Protein AF-A0A518H353-F1 (afdb_monomer_lite)

Organism: NCBI:txid2527974

Rad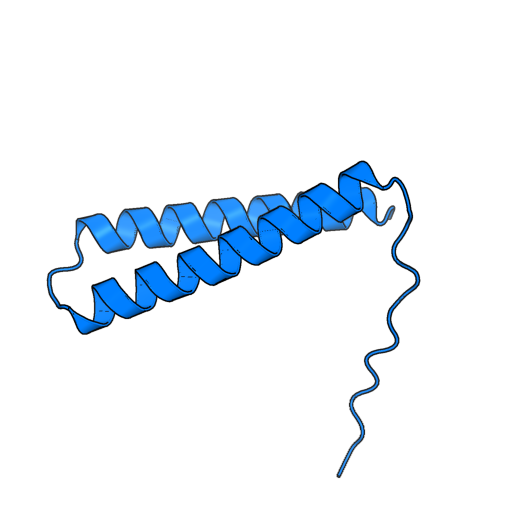ius of gyration: 15.74 Å; chains: 1; bounding box: 30×38×42 Å

Secondary structure (DSSP, 8-state):
--HHHHHHHHHHHHHHHHHHHHHHHTT--SHHHHHHHHHHHHHHHHHHHHHHHHHHTT---------PPP-

Structure (mmCIF, N/CA/C/O backbone):
data_AF-A0A518H353-F1
#
_entry.id   AF-A0A518H353-F1
#
loop_
_atom_site.group_PDB
_atom_site.id
_atom_site.type_symbol
_atom_site.label_atom_id
_atom_site.label_alt_id
_atom_site.label_comp_id
_atom_site.label_asym_id
_atom_site.label_entity_id
_atom_site.label_seq_id
_atom_site.pdbx_PDB_ins_code
_atom_site.Cartn_x
_atom_site.Cartn_y
_atom_site.Cartn_z
_atom_site.occupancy
_atom_site.B_iso_or_equiv
_atom_site.auth_seq_id
_atom_site.auth_comp_id
_atom_site.auth_asym_id
_atom_site.auth_atom_id
_atom_site.pdbx_PDB_model_num
ATOM 1 N N . MET A 1 1 ? -2.138 -5.094 25.751 1.00 50.00 1 MET A N 1
ATOM 2 C CA . MET A 1 1 ? -2.156 -3.976 24.781 1.00 50.00 1 MET A CA 1
ATOM 3 C C . MET A 1 1 ? -3.383 -4.146 23.902 1.00 50.00 1 MET A C 1
ATOM 5 O O . MET A 1 1 ? -3.678 -5.274 23.542 1.00 50.00 1 MET A O 1
ATOM 9 N N . SER A 1 2 ? -4.151 -3.081 23.665 1.00 66.94 2 SER A N 1
ATOM 10 C CA . SER A 1 2 ? -5.448 -3.152 22.969 1.00 66.94 2 SER A CA 1
ATOM 11 C C . SER A 1 2 ? -5.270 -3.542 21.497 1.00 66.94 2 SER A C 1
ATOM 13 O O . SER A 1 2 ? -4.375 -3.012 20.840 1.00 66.94 2 SER A O 1
ATOM 15 N N . ASP A 1 3 ? -6.144 -4.401 20.965 1.00 81.69 3 ASP A N 1
ATOM 16 C CA . ASP A 1 3 ? -6.137 -4.846 19.559 1.00 81.69 3 ASP A CA 1
ATOM 17 C C . ASP A 1 3 ? -6.067 -3.692 18.555 1.00 81.69 3 ASP A C 1
ATOM 19 O O . ASP A 1 3 ? -5.484 -3.812 17.479 1.00 81.69 3 ASP A O 1
ATOM 23 N N . ARG A 1 4 ? -6.621 -2.537 18.931 1.00 88.69 4 ARG A N 1
ATOM 24 C CA . ARG A 1 4 ? -6.562 -1.308 18.142 1.00 88.69 4 ARG A CA 1
ATOM 25 C C . ARG A 1 4 ? -5.129 -0.806 17.943 1.00 88.69 4 ARG A C 1
ATOM 27 O O . ARG A 1 4 ? -4.810 -0.366 16.847 1.00 88.69 4 ARG A O 1
ATOM 34 N N . HIS A 1 5 ? -4.273 -0.865 18.965 1.00 90.25 5 HIS A N 1
ATOM 35 C CA . HIS A 1 5 ? -2.875 -0.435 18.844 1.00 90.25 5 HIS A CA 1
ATOM 36 C C . HIS A 1 5 ? -2.105 -1.339 17.878 1.00 90.25 5 HIS A C 1
ATOM 38 O O . HIS A 1 5 ? -1.460 -0.837 16.965 1.00 90.25 5 HIS A O 1
ATOM 44 N N . ASN A 1 6 ? -2.269 -2.658 18.010 1.00 90.75 6 ASN A N 1
ATOM 45 C CA . ASN A 1 6 ? -1.661 -3.626 17.094 1.00 90.75 6 ASN A CA 1
ATOM 46 C C . ASN A 1 6 ? -2.176 -3.447 15.657 1.00 90.75 6 ASN A C 1
ATOM 48 O O . ASN A 1 6 ? -1.399 -3.503 14.712 1.00 90.75 6 ASN A O 1
ATOM 52 N N . THR A 1 7 ? -3.473 -3.164 15.492 1.00 91.62 7 THR A N 1
ATOM 53 C CA . THR A 1 7 ? -4.071 -2.889 14.174 1.00 91.62 7 THR A CA 1
ATOM 54 C C . THR A 1 7 ? -3.480 -1.630 13.534 1.00 91.62 7 THR A C 1
ATOM 56 O O . THR A 1 7 ? -3.212 -1.623 12.338 1.00 91.62 7 THR A O 1
ATOM 59 N N . LEU A 1 8 ? -3.244 -0.571 14.317 1.00 94.56 8 LEU A N 1
ATOM 60 C CA . LEU A 1 8 ? -2.619 0.660 13.824 1.00 94.56 8 LEU A CA 1
ATOM 61 C C . LEU A 1 8 ? -1.136 0.472 13.485 1.00 94.56 8 LEU A C 1
ATOM 63 O O . LEU A 1 8 ? -0.677 1.046 12.502 1.00 94.56 8 LEU A O 1
ATOM 67 N N . LEU A 1 9 ? -0.400 -0.326 14.266 1.00 95.88 9 LEU A N 1
ATOM 68 C CA . LEU A 1 9 ? 0.990 -0.670 13.952 1.00 95.88 9 LEU A CA 1
ATOM 69 C C . LEU A 1 9 ? 1.077 -1.437 12.633 1.00 95.88 9 LEU A C 1
ATOM 71 O O . LEU A 1 9 ? 1.814 -1.024 11.748 1.00 95.88 9 LEU A O 1
ATOM 75 N N . TRP A 1 10 ? 0.246 -2.464 12.450 1.00 94.00 10 TRP A N 1
ATOM 76 C CA . TRP A 1 10 ? 0.232 -3.209 11.192 1.00 94.00 10 TRP A CA 1
ATOM 77 C C . TRP A 1 10 ? -0.172 -2.325 10.002 1.00 94.00 10 TRP A C 1
ATOM 79 O O . TRP A 1 10 ? 0.440 -2.392 8.942 1.00 94.00 10 TRP A O 1
ATOM 89 N N . MET A 1 11 ? -1.144 -1.425 10.185 1.00 95.81 11 MET A N 1
ATOM 90 C CA . MET A 1 11 ? -1.524 -0.478 9.133 1.00 95.81 11 MET A CA 1
ATOM 91 C C . MET A 1 11 ? -0.365 0.453 8.750 1.00 95.81 11 MET A C 1
ATOM 93 O O . MET A 1 11 ? -0.177 0.737 7.571 1.00 95.81 11 MET A O 1
ATOM 97 N N . LYS A 1 12 ? 0.424 0.914 9.729 1.00 96.69 12 LYS A N 1
ATOM 98 C CA . LYS A 1 12 ? 1.631 1.707 9.472 1.00 96.69 12 LYS A CA 1
ATOM 99 C C . LYS A 1 12 ? 2.651 0.900 8.664 1.00 96.69 12 LYS A C 1
ATOM 101 O O . LYS A 1 12 ? 3.164 1.419 7.679 1.00 96.69 12 LYS A O 1
ATOM 106 N N . ASP A 1 13 ? 2.917 -0.340 9.064 1.00 96.94 13 ASP A N 1
ATOM 107 C CA . ASP A 1 13 ? 3.911 -1.192 8.404 1.00 96.94 13 ASP A CA 1
ATOM 108 C C . ASP A 1 13 ? 3.513 -1.506 6.950 1.00 96.94 13 ASP A C 1
ATOM 110 O O . ASP A 1 13 ? 4.357 -1.450 6.060 1.00 96.94 13 ASP A O 1
ATOM 114 N N . LEU A 1 14 ? 2.218 -1.717 6.679 1.00 96.69 14 LEU A N 1
ATOM 115 C CA . LEU A 1 14 ? 1.690 -1.885 5.317 1.00 96.69 14 LEU A CA 1
ATOM 116 C C . LEU A 1 14 ? 1.864 -0.638 4.448 1.00 96.69 14 LEU A C 1
ATOM 118 O O . LEU A 1 14 ? 2.233 -0.737 3.281 1.00 96.69 14 LEU A O 1
ATOM 122 N N . ILE A 1 15 ? 1.597 0.547 5.000 1.00 97.31 15 ILE A N 1
ATOM 123 C CA . ILE A 1 15 ? 1.778 1.803 4.262 1.00 97.31 15 ILE A CA 1
ATOM 124 C C . ILE A 1 15 ? 3.259 2.025 3.936 1.00 97.31 15 ILE A C 1
ATOM 126 O O . ILE A 1 15 ? 3.576 2.451 2.826 1.00 97.31 15 ILE A O 1
ATOM 130 N N . GLU A 1 16 ? 4.160 1.713 4.870 1.00 98.19 16 GLU A N 1
ATOM 131 C CA . GLU A 1 16 ? 5.602 1.812 4.633 1.00 98.19 16 GLU A CA 1
ATOM 132 C C . GLU A 1 16 ? 6.068 0.815 3.561 1.00 98.19 16 GLU A C 1
ATOM 134 O O . GLU A 1 16 ? 6.833 1.186 2.673 1.00 98.19 16 GLU A O 1
ATOM 139 N N . HIS A 1 17 ? 5.559 -0.421 3.582 1.00 97.81 17 HIS A N 1
ATOM 140 C CA . HIS A 1 17 ? 5.862 -1.414 2.552 1.00 97.81 17 HIS A CA 1
ATOM 141 C C . HIS A 1 17 ? 5.390 -0.963 1.161 1.00 97.81 17 HIS A C 1
ATOM 143 O O . HIS A 1 17 ? 6.191 -0.929 0.228 1.00 97.81 17 HIS A O 1
ATOM 149 N N . MET A 1 18 ? 4.140 -0.500 1.028 1.00 97.56 18 MET A N 1
ATOM 150 C CA . MET A 1 18 ? 3.623 0.022 -0.246 1.00 97.56 18 MET A CA 1
ATOM 151 C C . MET A 1 18 ? 4.425 1.218 -0.756 1.00 97.56 18 MET A C 1
ATOM 153 O O . MET A 1 18 ? 4.651 1.344 -1.960 1.00 97.56 18 MET A O 1
ATOM 157 N N . ARG A 1 19 ? 4.870 2.100 0.146 1.00 97.81 19 ARG A N 1
ATOM 158 C CA . ARG A 1 19 ? 5.757 3.207 -0.212 1.00 97.81 19 ARG A CA 1
ATOM 159 C C . ARG A 1 19 ? 7.078 2.681 -0.770 1.00 97.81 19 ARG A C 1
ATOM 161 O O . ARG A 1 19 ? 7.522 3.163 -1.806 1.00 97.81 19 ARG A O 1
ATOM 168 N N . HIS A 1 20 ? 7.676 1.678 -0.135 1.00 97.38 20 HIS A N 1
ATOM 169 C CA . HIS A 1 20 ? 8.914 1.079 -0.620 1.00 97.38 20 HIS A CA 1
ATOM 170 C C . HIS A 1 20 ? 8.737 0.379 -1.977 1.00 97.38 20 HIS A C 1
ATOM 172 O O . HIS A 1 20 ? 9.567 0.559 -2.866 1.00 97.38 20 HIS A O 1
ATOM 178 N N . CYS A 1 21 ? 7.635 -0.351 -2.189 1.00 96.75 21 CYS A N 1
ATOM 179 C CA . CYS A 1 21 ? 7.304 -0.925 -3.496 1.00 96.75 21 CYS A CA 1
ATOM 180 C C . CYS A 1 21 ? 7.152 0.157 -4.571 1.00 96.75 21 CYS A C 1
ATOM 182 O O . CYS A 1 21 ? 7.660 0.003 -5.680 1.00 96.75 21 CYS A O 1
ATOM 184 N N . GLN A 1 22 ? 6.502 1.273 -4.236 1.00 96.19 22 GLN A N 1
ATOM 185 C CA . GLN A 1 22 ? 6.336 2.406 -5.143 1.00 96.19 22 GLN A CA 1
ATOM 186 C C . GLN A 1 22 ? 7.670 3.092 -5.465 1.00 96.19 22 GLN A C 1
ATOM 188 O O . GLN A 1 22 ? 7.891 3.473 -6.612 1.00 96.19 22 GLN A O 1
ATOM 193 N N . GLU A 1 23 ? 8.569 3.224 -4.490 1.00 96.88 23 GLU A N 1
ATOM 194 C CA . GLU A 1 23 ? 9.934 3.710 -4.707 1.00 96.88 23 GLU A CA 1
ATOM 195 C C . GLU A 1 23 ? 10.724 2.751 -5.613 1.00 96.88 23 GLU A C 1
ATOM 197 O O . GLU A 1 23 ? 11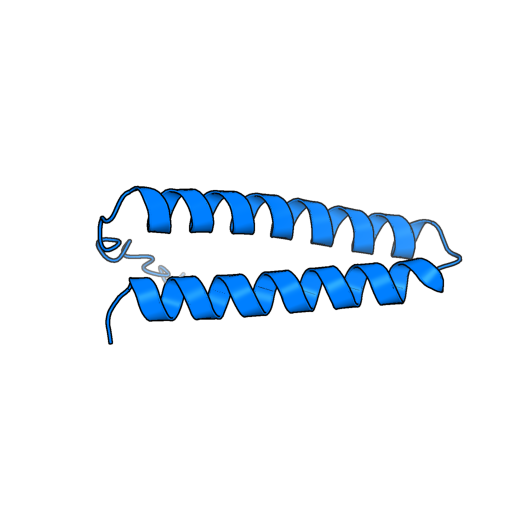.385 3.213 -6.536 1.00 96.88 23 GLU A O 1
ATOM 202 N N . GLN A 1 24 ? 10.616 1.430 -5.426 1.00 96.25 24 GLN A N 1
ATOM 203 C CA . GLN A 1 24 ? 11.263 0.440 -6.299 1.00 96.25 24 GLN A CA 1
ATOM 204 C C . GLN A 1 24 ? 10.706 0.459 -7.729 1.00 96.25 24 GLN A C 1
ATOM 206 O O . GLN A 1 24 ? 11.479 0.394 -8.683 1.00 96.25 24 GLN A O 1
ATOM 211 N N . LEU A 1 25 ? 9.388 0.619 -7.893 1.00 95.19 25 LEU A N 1
ATOM 212 C CA . LEU A 1 25 ? 8.738 0.727 -9.204 1.00 95.19 25 LEU A CA 1
ATOM 213 C C . LEU A 1 25 ? 9.255 1.909 -10.030 1.00 95.19 25 LEU A C 1
ATOM 215 O O . LEU A 1 25 ? 9.293 1.812 -11.249 1.00 95.19 25 LEU A O 1
ATOM 219 N N . GLN A 1 26 ? 9.687 3.006 -9.397 1.00 93.56 26 GLN A N 1
ATOM 220 C CA . GLN A 1 26 ? 10.262 4.153 -10.119 1.00 93.56 26 GLN A CA 1
ATOM 221 C C . GLN A 1 26 ? 11.558 3.805 -10.863 1.00 93.56 26 GLN A C 1
ATOM 223 O O . GLN A 1 26 ? 11.922 4.505 -11.807 1.00 93.56 26 GLN A O 1
ATOM 228 N N . TRP A 1 27 ? 12.252 2.749 -10.434 1.00 92.69 27 TRP A N 1
ATOM 229 C CA . TRP A 1 27 ? 13.539 2.322 -10.987 1.00 92.69 27 TRP A CA 1
ATOM 230 C C . TRP A 1 27 ? 13.477 0.946 -11.655 1.00 92.69 27 TRP A C 1
ATOM 232 O O . TRP A 1 27 ? 14.453 0.532 -12.284 1.00 92.69 27 TRP A O 1
ATOM 242 N N . ALA A 1 28 ? 12.355 0.234 -11.522 1.00 91.00 28 ALA A N 1
ATOM 243 C CA . ALA A 1 28 ? 12.122 -1.012 -12.230 1.00 91.00 28 ALA A CA 1
ATOM 244 C C . ALA A 1 28 ? 12.093 -0.735 -13.741 1.00 91.00 28 ALA A C 1
ATOM 246 O O . ALA A 1 28 ? 11.516 0.247 -14.199 1.00 91.00 28 ALA A O 1
ATOM 247 N N . SER A 1 29 ? 12.783 -1.575 -14.509 1.00 85.50 29 SER A N 1
ATOM 248 C CA . SER A 1 29 ? 12.836 -1.471 -15.978 1.00 85.50 29 SER A CA 1
ATOM 249 C C . SER A 1 29 ? 12.604 -2.815 -16.665 1.00 85.50 29 SER A C 1
ATOM 251 O O . SER A 1 29 ? 12.744 -2.941 -17.883 1.00 85.50 29 SER A O 1
ATOM 253 N N . ASP A 1 30 ? 12.241 -3.827 -15.880 1.00 94.19 30 ASP A N 1
ATOM 254 C CA . ASP A 1 30 ? 11.899 -5.158 -16.335 1.00 94.19 30 ASP A CA 1
ATOM 255 C C . ASP A 1 30 ? 10.457 -5.494 -15.937 1.00 94.19 30 ASP A C 1
ATOM 257 O O . ASP A 1 30 ? 10.036 -5.337 -14.789 1.00 94.19 30 ASP A O 1
ATOM 261 N N . GLY A 1 31 ? 9.696 -5.993 -16.914 1.00 91.50 31 GLY A N 1
ATOM 262 C CA . GLY A 1 31 ? 8.290 -6.356 -16.730 1.00 91.50 31 GLY A CA 1
ATOM 263 C C . GLY A 1 31 ? 8.017 -7.337 -15.576 1.00 91.50 31 GLY A C 1
ATOM 264 O O . GLY A 1 31 ? 6.987 -7.184 -14.916 1.00 91.50 31 GLY A O 1
ATOM 265 N N . PRO A 1 32 ? 8.889 -8.326 -15.279 1.00 95.81 32 PRO A N 1
ATOM 266 C CA . PRO A 1 32 ? 8.707 -9.201 -14.123 1.00 95.81 32 PRO A CA 1
ATOM 267 C C . PRO A 1 32 ? 8.738 -8.462 -12.781 1.00 95.81 32 PRO A C 1
ATOM 269 O O . PRO A 1 32 ? 7.837 -8.670 -11.969 1.00 95.81 32 PRO A O 1
ATOM 272 N N . SER A 1 33 ? 9.721 -7.587 -12.551 1.00 94.44 33 SER A N 1
ATOM 273 C CA . SER A 1 33 ? 9.808 -6.814 -11.305 1.00 94.44 33 SER A CA 1
ATOM 274 C C . SER A 1 33 ? 8.650 -5.829 -11.168 1.00 94.44 33 SER A C 1
ATOM 276 O O . SER A 1 33 ? 8.065 -5.724 -10.092 1.00 94.44 33 SER A O 1
ATOM 278 N N . GLU A 1 34 ? 8.255 -5.165 -12.259 1.00 96.81 34 GLU A N 1
ATOM 279 C CA . GLU A 1 34 ? 7.074 -4.292 -12.269 1.00 96.81 34 GLU A CA 1
ATOM 280 C C . GLU A 1 34 ? 5.794 -5.052 -11.897 1.00 96.81 34 GLU A C 1
ATOM 282 O O . GLU A 1 34 ? 5.013 -4.591 -11.059 1.00 96.81 34 GLU A O 1
ATOM 287 N N . SER A 1 35 ? 5.597 -6.239 -12.480 1.00 96.94 35 SER A N 1
ATOM 288 C CA . SER A 1 35 ? 4.431 -7.086 -12.202 1.00 96.94 35 SER A CA 1
ATOM 289 C C . SER A 1 35 ? 4.423 -7.545 -10.745 1.00 96.94 35 SER A C 1
ATOM 291 O O . SER A 1 35 ? 3.416 -7.385 -10.060 1.00 96.94 35 SER A O 1
ATOM 293 N N . PHE A 1 36 ? 5.562 -8.028 -10.243 1.00 96.75 36 PHE A N 1
ATOM 294 C CA . PHE A 1 36 ? 5.702 -8.482 -8.861 1.00 96.75 36 PHE A CA 1
ATOM 295 C C . PHE A 1 36 ? 5.421 -7.365 -7.846 1.00 96.75 36 PHE A C 1
ATOM 297 O O . PHE A 1 36 ? 4.642 -7.558 -6.913 1.00 96.75 36 PHE A O 1
ATOM 304 N N . LEU A 1 37 ? 6.016 -6.182 -8.033 1.00 97.12 37 LEU A N 1
ATOM 305 C CA . LEU A 1 37 ? 5.808 -5.042 -7.135 1.00 97.12 37 LEU A CA 1
ATOM 306 C C . LEU A 1 37 ? 4.353 -4.556 -7.169 1.00 97.12 37 LEU A C 1
ATOM 308 O O . LEU A 1 37 ? 3.786 -4.230 -6.127 1.00 97.12 37 LEU A O 1
ATOM 312 N N . THR A 1 38 ? 3.729 -4.554 -8.349 1.00 96.12 38 THR A N 1
ATOM 313 C CA . THR A 1 38 ? 2.317 -4.177 -8.501 1.00 96.12 38 THR A CA 1
ATOM 314 C C . THR A 1 38 ? 1.391 -5.180 -7.809 1.00 96.12 38 THR A C 1
ATOM 316 O O . THR A 1 38 ? 0.472 -4.777 -7.096 1.00 96.12 38 THR A O 1
ATOM 319 N N . GLU A 1 39 ? 1.639 -6.482 -7.969 1.00 97.62 39 GLU A N 1
ATOM 320 C CA . GLU A 1 39 ? 0.882 -7.538 -7.288 1.00 97.62 39 GLU A CA 1
ATOM 321 C C . GLU A 1 39 ? 1.018 -7.444 -5.764 1.00 97.62 39 GLU A C 1
ATOM 323 O O . GLU A 1 39 ? 0.008 -7.506 -5.059 1.00 97.62 39 GLU A O 1
ATOM 328 N N . ALA A 1 40 ? 2.231 -7.210 -5.255 1.00 96.31 40 ALA A N 1
ATOM 329 C CA . ALA A 1 40 ? 2.471 -7.004 -3.829 1.00 96.31 40 ALA A CA 1
ATOM 330 C C . ALA A 1 40 ? 1.658 -5.816 -3.280 1.00 96.31 40 ALA A C 1
ATOM 332 O O . ALA A 1 40 ? 0.943 -5.957 -2.288 1.00 96.31 40 ALA A O 1
ATOM 333 N N . MET A 1 41 ? 1.659 -4.675 -3.979 1.00 96.88 41 MET A N 1
ATOM 334 C CA . MET A 1 41 ? 0.875 -3.503 -3.570 1.00 96.88 41 MET A CA 1
ATOM 335 C C . MET A 1 41 ? -0.643 -3.754 -3.590 1.00 96.88 41 MET A C 1
ATOM 337 O O . MET A 1 41 ? -1.366 -3.225 -2.744 1.00 96.88 41 MET A O 1
ATOM 341 N N . LEU A 1 42 ? -1.161 -4.558 -4.526 1.00 97.62 42 LEU A N 1
ATOM 342 C CA . LEU A 1 42 ? -2.586 -4.921 -4.556 1.00 97.62 42 LEU A CA 1
ATOM 343 C C . LEU A 1 42 ? -2.994 -5.767 -3.341 1.00 97.62 42 LEU A C 1
ATOM 345 O O . LEU A 1 42 ? -4.090 -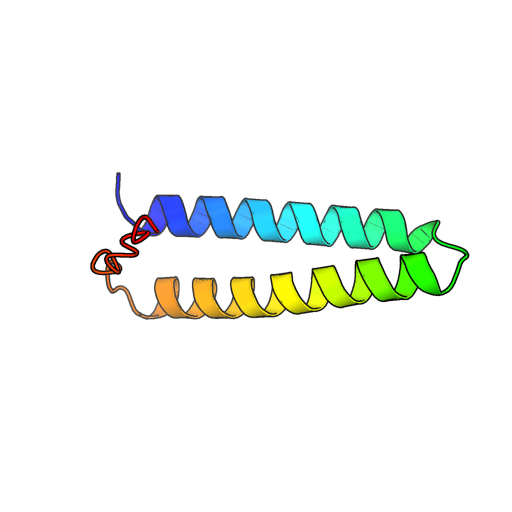5.580 -2.791 1.00 97.62 42 LEU A O 1
ATOM 349 N N . VAL A 1 43 ? -2.117 -6.675 -2.906 1.00 96.75 43 VAL A N 1
ATOM 350 C CA . VAL A 1 43 ? -2.307 -7.445 -1.670 1.00 96.75 43 VAL A CA 1
ATOM 351 C C . VAL A 1 43 ? -2.322 -6.499 -0.470 1.00 96.75 43 VAL A C 1
ATOM 353 O O . VAL A 1 43 ? -3.294 -6.507 0.290 1.00 96.75 43 VAL A O 1
ATOM 356 N N . ASP A 1 44 ? -1.339 -5.606 -0.359 1.00 96.56 44 ASP A N 1
ATOM 357 C CA . ASP A 1 44 ? -1.250 -4.654 0.753 1.00 96.56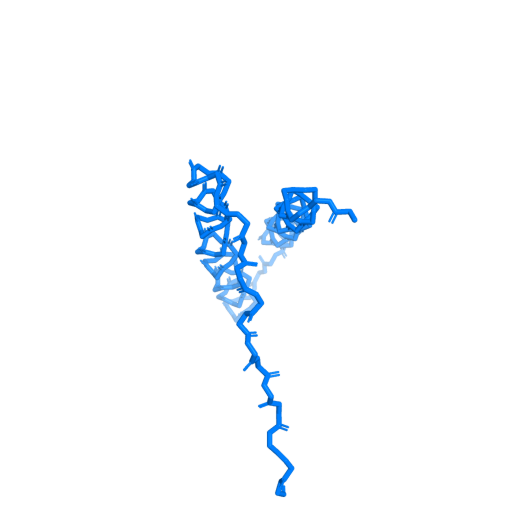 44 ASP A CA 1
ATOM 358 C C . ASP A 1 44 ? -2.474 -3.729 0.847 1.00 96.56 44 ASP A C 1
ATOM 360 O O . ASP A 1 44 ? -2.986 -3.463 1.937 1.00 96.56 44 ASP A O 1
ATOM 364 N N . LEU A 1 45 ? -2.998 -3.257 -0.290 1.00 96.94 45 LEU A N 1
ATOM 365 C CA . LEU A 1 45 ? -4.223 -2.449 -0.340 1.00 96.94 45 LEU A CA 1
ATOM 366 C C . LEU A 1 45 ? -5.441 -3.227 0.174 1.00 96.94 45 LEU A C 1
ATOM 368 O O . LEU A 1 45 ? -6.297 -2.671 0.875 1.00 96.94 45 LEU A O 1
ATOM 372 N N . THR A 1 46 ? -5.516 -4.519 -0.142 1.00 97.38 46 THR A N 1
ATOM 373 C CA . THR A 1 46 ? -6.581 -5.409 0.334 1.00 97.38 46 THR A CA 1
ATOM 374 C C . THR A 1 46 ? -6.487 -5.624 1.848 1.00 97.38 46 THR A C 1
ATOM 376 O O . THR A 1 46 ? -7.502 -5.568 2.558 1.00 97.38 46 THR A O 1
ATOM 379 N N . GLU A 1 47 ? -5.275 -5.801 2.373 1.00 95.94 47 GLU A N 1
ATOM 380 C CA . GLU A 1 47 ? -5.035 -5.886 3.815 1.00 95.94 47 GLU A CA 1
ATOM 381 C C . GLU A 1 47 ? -5.362 -4.564 4.518 1.00 95.94 47 GLU A C 1
ATOM 383 O O . GLU A 1 47 ? -6.099 -4.552 5.507 1.00 95.94 47 GLU A O 1
ATOM 388 N N . CYS A 1 48 ? -4.926 -3.435 3.958 1.00 96.12 48 CYS A N 1
ATOM 389 C CA . CYS A 1 48 ? -5.207 -2.100 4.476 1.00 96.12 48 CYS A CA 1
ATOM 390 C C . CYS A 1 48 ? -6.719 -1.837 4.573 1.00 96.12 48 CYS A C 1
ATOM 392 O O . CYS A 1 48 ? -7.208 -1.364 5.607 1.00 96.12 48 CYS A O 1
ATOM 394 N N . ARG A 1 49 ? -7.498 -2.238 3.556 1.00 95.69 49 ARG A N 1
ATOM 395 C CA . ARG A 1 49 ? -8.969 -2.192 3.603 1.00 95.69 49 ARG A CA 1
ATOM 396 C C . ARG A 1 49 ? -9.520 -3.015 4.771 1.00 95.69 49 ARG A C 1
ATOM 398 O O . ARG A 1 49 ? -10.376 -2.530 5.512 1.00 95.69 49 ARG A O 1
ATOM 405 N N . THR A 1 50 ? -9.013 -4.229 4.968 1.00 94.56 50 THR A N 1
ATOM 406 C CA . THR A 1 50 ? -9.431 -5.112 6.068 1.00 94.56 50 THR A CA 1
ATOM 407 C C . THR A 1 50 ? -9.131 -4.490 7.436 1.00 94.56 50 THR A C 1
ATOM 409 O O . THR A 1 50 ? -9.962 -4.548 8.347 1.00 94.56 50 THR A O 1
ATOM 412 N N . LEU A 1 51 ? -7.975 -3.839 7.598 1.00 93.44 51 LEU A N 1
ATOM 413 C CA . LEU A 1 51 ? -7.626 -3.131 8.834 1.00 93.44 51 LEU A CA 1
ATOM 414 C C . LEU A 1 51 ? -8.526 -1.923 9.081 1.00 93.44 51 LEU A C 1
ATOM 416 O O . LEU A 1 51 ? -9.003 -1.743 10.203 1.00 93.44 51 LEU A O 1
ATOM 420 N N . CYS A 1 52 ? -8.835 -1.150 8.040 1.00 94.25 52 CYS A N 1
ATOM 421 C CA . CYS A 1 52 ? -9.803 -0.058 8.125 1.00 94.25 52 CYS A CA 1
ATOM 422 C C . CYS A 1 52 ? -11.172 -0.560 8.609 1.00 94.25 52 CYS A C 1
ATOM 424 O O . CYS A 1 52 ? -11.791 0.049 9.484 1.00 94.25 52 CYS A O 1
ATOM 426 N N . GLU A 1 53 ? -11.637 -1.699 8.093 1.00 93.88 53 GLU A N 1
ATOM 427 C CA . GLU A 1 53 ? -12.898 -2.312 8.513 1.00 93.88 53 GLU A CA 1
ATOM 428 C C . GLU A 1 53 ? -12.867 -2.784 9.972 1.00 93.88 53 GLU A C 1
ATOM 430 O O . GLU A 1 53 ? -13.840 -2.564 10.702 1.00 93.88 53 GLU A O 1
ATOM 435 N N . ARG A 1 54 ? -11.749 -3.359 10.432 1.00 90.19 54 ARG A N 1
ATOM 436 C CA . ARG A 1 54 ? -11.551 -3.750 11.840 1.00 90.19 54 ARG A CA 1
ATOM 437 C C . ARG A 1 54 ? -11.571 -2.543 12.773 1.00 90.19 54 ARG A C 1
ATOM 439 O O . ARG A 1 54 ? -12.283 -2.563 13.777 1.00 90.19 54 ARG A O 1
ATOM 446 N N . LEU A 1 55 ? -10.853 -1.475 12.419 1.00 90.00 55 LEU A N 1
ATOM 447 C CA . LEU A 1 55 ? -10.830 -0.225 13.184 1.00 90.00 55 LEU A CA 1
ATOM 448 C C . LEU A 1 55 ? -12.220 0.415 13.254 1.00 90.00 55 LEU A C 1
ATOM 450 O O . LEU A 1 55 ? -12.640 0.842 14.329 1.00 90.00 55 LEU A O 1
ATOM 454 N N . ARG A 1 56 ? -12.951 0.435 12.132 1.00 89.31 56 ARG A N 1
ATOM 455 C CA . ARG A 1 56 ? -14.320 0.963 12.050 1.00 89.31 56 ARG A CA 1
ATOM 456 C C . ARG A 1 56 ? -15.313 0.149 12.875 1.00 89.31 56 ARG A C 1
ATOM 458 O O . ARG A 1 56 ? -16.224 0.718 13.464 1.00 89.31 56 ARG A O 1
ATOM 465 N N . SER A 1 57 ? -15.145 -1.169 12.922 1.00 84.44 57 SER A N 1
ATOM 466 C CA . SER A 1 57 ? -16.084 -2.058 13.612 1.00 84.44 57 SER A CA 1
ATOM 467 C C . SER A 1 57 ? -15.983 -1.979 15.137 1.00 84.44 57 SER A C 1
ATOM 469 O O . SER A 1 57 ? -16.828 -2.558 15.816 1.00 84.44 57 SER A O 1
ATOM 471 N N . GLY A 1 58 ? -14.954 -1.314 15.691 1.00 69.75 58 GLY A N 1
ATOM 472 C CA . GLY A 1 58 ? -14.744 -1.156 17.139 1.00 69.75 58 GLY A CA 1
ATOM 473 C C . GLY A 1 58 ? -14.655 -2.476 17.917 1.00 69.75 58 GLY A C 1
ATOM 474 O O . GLY A 1 58 ? -14.640 -2.482 19.145 1.00 69.75 58 GLY A O 1
ATOM 475 N N . ARG A 1 59 ? -14.627 -3.607 17.208 1.00 56.72 59 ARG A N 1
ATOM 476 C CA . ARG A 1 59 ? -14.739 -4.945 17.761 1.00 56.72 59 ARG A CA 1
ATOM 477 C C . ARG A 1 59 ? -13.334 -5.520 17.803 1.00 56.72 59 ARG A C 1
ATOM 479 O O . ARG A 1 59 ? -12.760 -5.828 16.762 1.00 56.72 59 ARG A O 1
ATOM 4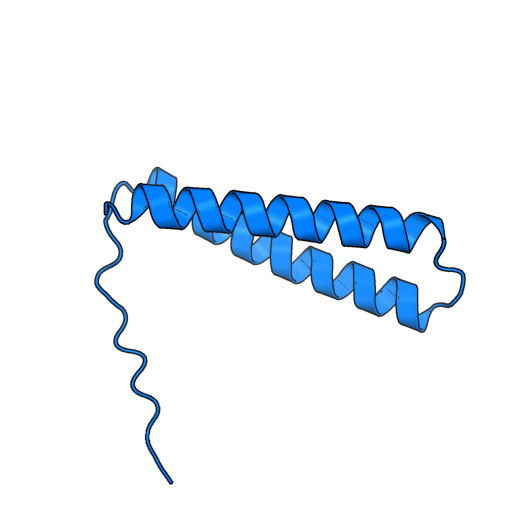86 N N . SER A 1 60 ? -12.797 -5.634 19.014 1.00 53.44 60 SER A N 1
ATOM 487 C CA . SER A 1 60 ? -11.647 -6.483 19.321 1.00 53.44 60 SER A CA 1
ATOM 488 C C . SER A 1 60 ? -11.753 -7.803 18.548 1.00 53.44 60 SER A C 1
ATOM 490 O O . SER A 1 60 ? -12.777 -8.487 18.693 1.00 53.44 60 SER A O 1
ATOM 492 N N . PRO A 1 61 ? -10.774 -8.166 17.695 1.00 51.28 61 PRO A N 1
ATOM 493 C CA . PRO A 1 61 ? -10.766 -9.462 17.049 1.00 51.28 61 PRO A CA 1
ATOM 494 C C . PRO A 1 61 ? -10.736 -10.512 18.152 1.00 51.28 61 PRO A C 1
ATOM 496 O O . PRO A 1 61 ? -9.792 -10.593 18.934 1.00 51.28 61 PRO A O 1
ATOM 499 N N . LYS A 1 62 ? -11.780 -11.336 18.226 1.00 54.25 62 LYS A N 1
ATOM 500 C CA . LYS A 1 62 ? -11.670 -12.598 18.951 1.00 54.25 62 LYS A CA 1
ATOM 501 C C . LYS A 1 62 ? -10.529 -13.362 18.265 1.00 54.25 62 LYS A C 1
ATOM 503 O O . LYS A 1 62 ? -10.553 -13.416 17.033 1.00 54.25 62 LYS A O 1
ATOM 508 N N . PRO A 1 63 ? -9.527 -13.879 18.998 1.00 47.22 63 PRO A N 1
ATOM 509 C CA . PRO A 1 63 ? -8.380 -14.527 18.382 1.00 47.22 63 PRO A CA 1
ATOM 510 C C . PRO A 1 63 ? -8.905 -15.673 17.524 1.00 47.22 63 PRO A C 1
ATOM 512 O O . PRO A 1 63 ? -9.466 -16.642 18.036 1.00 47.22 63 PRO A O 1
ATOM 515 N N . SER A 1 64 ? -8.803 -15.507 16.206 1.00 55.62 64 SER A N 1
ATOM 516 C CA . SER A 1 64 ? -9.021 -16.596 15.272 1.00 55.62 64 SER A CA 1
ATOM 517 C C . SER A 1 64 ? -7.919 -17.588 15.581 1.00 55.62 64 SER A C 1
ATOM 519 O O . SER A 1 64 ? -6.747 -17.295 15.345 1.00 55.62 64 SER A O 1
ATOM 521 N N . ALA A 1 65 ? -8.294 -18.699 16.207 1.00 55.91 65 ALA A N 1
ATOM 522 C CA . ALA A 1 65 ? -7.410 -19.801 16.516 1.00 55.91 65 ALA A CA 1
ATOM 523 C C . ALA A 1 65 ? -6.905 -20.394 15.197 1.00 55.91 65 ALA A C 1
ATOM 525 O O . ALA A 1 65 ? -7.453 -21.363 14.680 1.00 55.91 65 ALA A O 1
ATOM 526 N N . TYR A 1 66 ? -5.875 -19.778 14.626 1.00 51.88 66 TYR A N 1
ATOM 527 C CA . TYR A 1 66 ? -5.042 -20.441 13.649 1.00 51.88 66 TYR A CA 1
ATOM 528 C C . TYR A 1 66 ? -4.163 -21.410 14.437 1.00 51.88 66 TYR A C 1
ATOM 530 O O . TYR A 1 66 ? -3.098 -21.058 14.936 1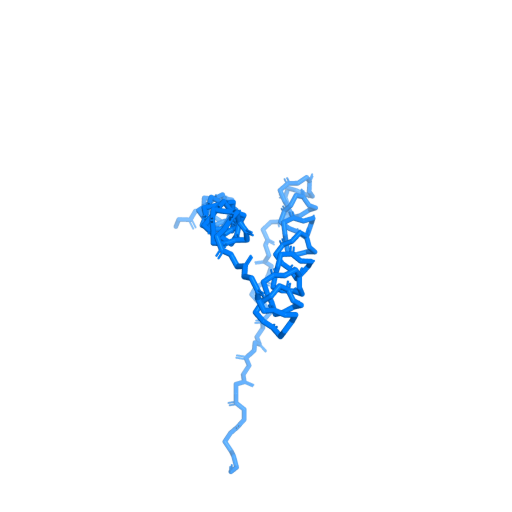.00 51.88 66 TYR A O 1
ATOM 538 N N . HIS A 1 67 ? -4.682 -22.619 14.638 1.00 59.44 67 HIS A N 1
ATOM 539 C CA . HIS A 1 67 ? -3.870 -23.764 15.012 1.00 59.44 67 HIS A CA 1
ATOM 540 C C . HIS A 1 67 ? -3.162 -24.254 13.745 1.00 59.44 67 HIS A C 1
ATOM 542 O O . HIS A 1 67 ? -3.848 -24.718 12.832 1.00 59.44 67 HIS A O 1
ATOM 548 N N . PRO A 1 68 ? -1.823 -24.205 13.654 1.00 55.12 68 PRO A N 1
ATOM 549 C CA . PRO A 1 68 ? -1.134 -25.058 12.703 1.00 55.12 68 PRO A CA 1
ATOM 550 C C . PRO A 1 68 ? -1.291 -26.506 13.192 1.00 55.12 68 PRO A C 1
ATOM 552 O O . PRO A 1 68 ? -0.899 -26.841 14.311 1.00 55.12 68 PRO A O 1
ATOM 555 N N . SER A 1 69 ? -1.929 -27.352 12.381 1.00 43.69 69 SER A N 1
ATOM 556 C CA . SER A 1 69 ? -1.915 -28.801 12.593 1.00 43.69 69 SER A CA 1
ATOM 557 C C . SER A 1 69 ? -0.543 -29.341 12.173 1.00 43.69 69 SER A C 1
ATOM 559 O O . SER A 1 69 ? -0.079 -28.960 11.097 1.00 43.69 69 SER A O 1
ATOM 561 N N . PRO A 1 70 ? 0.114 -30.198 12.971 1.00 59.47 70 PRO A N 1
ATOM 562 C CA . PRO A 1 70 ? 1.314 -30.894 12.542 1.00 59.47 70 PRO A CA 1
ATOM 563 C C . PRO A 1 70 ? 0.922 -32.171 11.786 1.00 59.47 70 PRO A C 1
ATOM 565 O O . PRO A 1 70 ? 0.221 -33.025 12.332 1.00 59.47 70 PRO A O 1
ATOM 568 N N . ALA A 1 71 ? 1.395 -32.296 10.548 1.00 52.50 71 ALA A N 1
ATOM 569 C CA . ALA A 1 71 ? 1.543 -33.560 9.832 1.00 52.50 71 ALA A CA 1
ATOM 570 C C . ALA A 1 71 ? 2.878 -33.530 9.084 1.00 52.50 71 ALA A C 1
ATOM 572 O O . ALA A 1 71 ? 3.152 -32.488 8.445 1.00 52.50 71 ALA A O 1
#

Foldseek 3Di:
DALLVVLVVVLVVLVVLLVVLVVVCVVDPDPVSVVVSVVSNVVSVVVNVVSVVVNVVVDGPPPPPPDDDDD

pLDDT: mean 85.64, std 16.98, range [43.69, 98.19]

Sequence (71 aa):
MSDRHNTLLWMKDLIEHMRHCQEQLQWASDGPSESFLTEAMLVDLTECRTLCERLRSGRSPKPSAYHPSPA